Protein AF-A0A849EFK4-F1 (afdb_monomer_lite)

pLDDT: mean 85.83, std 14.01, range [37.91, 98.62]

Structure (mmCIF, N/CA/C/O backbone):
data_AF-A0A849EFK4-F1
#
_entry.id   AF-A0A849EFK4-F1
#
loop_
_atom_site.group_PDB
_atom_site.id
_atom_site.type_symbol
_atom_site.label_atom_id
_atom_site.label_alt_id
_atom_site.label_comp_id
_atom_site.label_asym_id
_atom_site.label_entity_id
_atom_site.label_seq_id
_atom_site.pdbx_PDB_ins_code
_atom_site.Cartn_x
_atom_site.Cartn_y
_atom_site.Cartn_z
_atom_site.occupancy
_atom_site.B_iso_or_equiv
_atom_site.auth_seq_id
_atom_site.auth_comp_id
_atom_site.auth_asym_id
_atom_site.auth_atom_id
_atom_site.pdbx_PDB_model_num
ATOM 1 N N . LEU A 1 1 ? 10.965 -15.660 -25.553 1.00 63.59 1 LEU A N 1
ATOM 2 C CA . LEU A 1 1 ? 9.640 -15.690 -24.890 1.00 63.59 1 LEU A CA 1
ATOM 3 C C . LEU A 1 1 ? 8.495 -15.630 -25.898 1.00 63.59 1 LEU A C 1
ATOM 5 O O . LEU A 1 1 ? 7.697 -16.557 -25.946 1.00 63.59 1 LEU A O 1
ATOM 9 N N . ILE A 1 2 ? 8.440 -14.617 -26.770 1.00 68.69 2 ILE A N 1
ATOM 10 C CA . ILE A 1 2 ? 7.407 -14.551 -27.826 1.00 68.69 2 ILE A CA 1
ATOM 11 C C . ILE A 1 2 ? 7.534 -15.732 -28.802 1.00 68.69 2 ILE A C 1
ATOM 13 O O . ILE A 1 2 ? 6.576 -16.467 -29.015 1.00 68.69 2 ILE A O 1
ATOM 17 N N . GLN A 1 3 ? 8.748 -16.013 -29.287 1.00 73.06 3 GLN A N 1
ATOM 18 C CA . GLN A 1 3 ? 9.020 -17.179 -30.143 1.00 73.06 3 GLN A CA 1
ATOM 19 C C . GLN A 1 3 ? 8.849 -18.537 -29.434 1.00 73.06 3 GLN A C 1
ATOM 21 O O . GLN A 1 3 ? 8.818 -19.568 -30.093 1.00 73.06 3 GLN A O 1
ATOM 26 N N . THR A 1 4 ? 8.720 -18.551 -28.103 1.00 79.75 4 THR A N 1
ATOM 27 C CA . THR A 1 4 ? 8.494 -19.768 -27.303 1.00 79.75 4 THR A CA 1
ATOM 28 C C . THR A 1 4 ? 7.031 -19.907 -26.860 1.00 79.75 4 THR A C 1
ATOM 30 O O . THR A 1 4 ? 6.745 -20.678 -25.951 1.00 79.75 4 THR A O 1
ATOM 33 N N . GLY A 1 5 ? 6.106 -19.148 -27.468 1.00 82.44 5 GLY A N 1
ATOM 34 C CA . GLY A 1 5 ? 4.660 -19.254 -27.230 1.00 82.44 5 GLY A CA 1
ATOM 35 C C . GLY A 1 5 ? 4.130 -18.488 -26.014 1.00 82.44 5 GLY A C 1
ATOM 36 O O . GLY A 1 5 ? 2.949 -18.588 -25.703 1.00 82.44 5 GLY A O 1
ATOM 37 N N . MET A 1 6 ? 4.964 -17.696 -25.333 1.00 81.94 6 MET A N 1
ATOM 38 C CA . MET A 1 6 ? 4.570 -16.954 -24.123 1.00 81.94 6 MET A CA 1
ATOM 39 C C . MET A 1 6 ? 4.039 -15.539 -24.410 1.00 81.94 6 MET A C 1
ATOM 41 O O . MET A 1 6 ? 3.807 -14.783 -23.472 1.00 81.94 6 MET A O 1
ATOM 45 N N . GLY A 1 7 ? 3.836 -15.172 -25.682 1.00 84.31 7 GLY A N 1
ATOM 46 C CA . GLY A 1 7 ? 3.383 -13.830 -26.081 1.00 84.31 7 GLY A CA 1
ATOM 47 C C . GLY A 1 7 ? 2.084 -13.401 -25.393 1.00 84.31 7 GLY A C 1
ATOM 48 O O . GLY A 1 7 ? 2.067 -12.385 -24.714 1.00 84.31 7 GLY A O 1
ATOM 49 N N . ALA A 1 8 ? 1.047 -14.242 -25.438 1.00 86.50 8 ALA A N 1
ATOM 50 C CA . ALA A 1 8 ? -0.249 -13.929 -24.826 1.00 86.50 8 ALA A CA 1
ATOM 51 C C . ALA A 1 8 ? -0.183 -13.724 -23.298 1.00 86.50 8 ALA A C 1
ATOM 53 O O . ALA A 1 8 ? -0.957 -12.952 -22.739 1.00 86.50 8 ALA A O 1
ATOM 54 N N . VAL A 1 9 ? 0.740 -14.407 -22.611 1.00 86.94 9 VAL A N 1
ATOM 55 C CA . VAL A 1 9 ? 0.940 -14.240 -21.161 1.00 86.94 9 VAL A CA 1
ATOM 56 C C . VAL A 1 9 ? 1.633 -12.913 -20.863 1.00 86.94 9 VAL A C 1
ATOM 58 O O . VAL A 1 9 ? 1.270 -12.245 -19.899 1.00 86.94 9 VAL A O 1
ATOM 61 N N . LEU A 1 10 ? 2.605 -12.520 -21.690 1.00 83.56 10 LEU A N 1
ATOM 62 C CA . LEU A 1 10 ? 3.274 -11.225 -21.566 1.00 83.56 10 LEU A CA 1
ATOM 63 C C . LEU A 1 10 ? 2.295 -10.072 -21.817 1.00 83.56 10 LEU A C 1
ATOM 65 O O . LEU A 1 10 ? 2.277 -9.130 -21.034 1.00 83.56 10 LEU A O 1
ATOM 69 N N . ASP A 1 11 ? 1.429 -10.190 -22.824 1.00 86.19 11 ASP A N 1
ATOM 70 C CA . ASP A 1 11 ? 0.402 -9.181 -23.119 1.00 86.19 11 ASP A CA 1
ATOM 71 C C . ASP A 1 11 ? -0.609 -9.042 -21.967 1.00 86.19 11 ASP A C 1
ATOM 73 O O . ASP A 1 11 ? -1.002 -7.935 -21.586 1.00 86.19 11 ASP A O 1
ATOM 77 N N . ALA A 1 12 ? -1.012 -10.167 -21.367 1.00 86.31 12 ALA A N 1
ATOM 78 C CA . ALA A 1 12 ? -1.885 -10.168 -20.197 1.00 86.31 12 ALA A CA 1
ATOM 79 C C . ALA A 1 12 ? -1.204 -9.529 -18.974 1.00 86.31 12 ALA A C 1
ATOM 81 O O . ALA A 1 12 ? -1.830 -8.747 -18.258 1.00 86.31 12 ALA A O 1
ATOM 82 N N . LEU A 1 13 ? 0.079 -9.830 -18.750 1.00 83.38 13 LEU A N 1
ATOM 83 C CA . LEU A 1 13 ? 0.858 -9.250 -17.658 1.00 83.38 13 LEU A CA 1
ATOM 84 C C . LEU A 1 13 ? 1.031 -7.735 -17.828 1.00 83.38 13 LEU A C 1
ATOM 86 O O . LEU A 1 13 ? 0.831 -7.002 -16.866 1.00 83.38 13 LEU A O 1
ATOM 90 N N . ASP A 1 14 ? 1.341 -7.269 -19.037 1.00 84.19 14 ASP A N 1
ATOM 91 C CA . ASP A 1 14 ? 1.473 -5.845 -19.369 1.00 84.19 14 ASP A CA 1
ATOM 92 C C . ASP A 1 14 ? 0.140 -5.099 -19.186 1.00 84.19 14 ASP A C 1
ATOM 94 O O . ASP A 1 14 ? 0.088 -4.025 -18.584 1.00 84.19 14 ASP A O 1
ATOM 98 N N . THR A 1 15 ? -0.971 -5.715 -19.603 1.00 86.75 15 THR A N 1
ATOM 99 C CA . THR A 1 15 ? -2.321 -5.174 -19.373 1.00 86.75 15 THR A CA 1
ATOM 100 C C . THR A 1 15 ? -2.608 -5.008 -17.880 1.00 86.75 15 THR A C 1
ATOM 102 O O . THR A 1 15 ? -3.061 -3.947 -17.444 1.00 86.75 15 THR A O 1
ATOM 105 N N . GLN A 1 16 ? -2.306 -6.031 -17.079 1.00 85.31 16 GLN A N 1
ATOM 106 C CA . GLN A 1 16 ? -2.530 -6.000 -15.637 1.00 85.31 16 GLN A CA 1
ATOM 107 C C . GLN A 1 16 ? -1.603 -5.001 -14.936 1.00 85.31 16 GLN A C 1
ATOM 109 O O . GLN A 1 16 ? -2.035 -4.284 -14.034 1.00 85.31 16 GLN A O 1
ATOM 114 N N . ALA A 1 17 ? -0.342 -4.925 -15.365 1.00 84.88 17 ALA A N 1
ATOM 115 C CA . ALA A 1 17 ? 0.632 -3.989 -14.829 1.00 84.88 17 ALA A CA 1
ATOM 116 C C . ALA A 1 17 ? 0.169 -2.542 -15.024 1.00 84.88 17 ALA A C 1
ATOM 118 O O . ALA A 1 17 ? 0.185 -1.770 -14.070 1.00 84.88 17 ALA A O 1
ATOM 119 N N . ARG A 1 18 ? -0.340 -2.194 -16.213 1.00 82.12 18 ARG A N 1
ATOM 120 C CA . ARG A 1 18 ? -0.925 -0.868 -16.475 1.00 82.12 18 ARG A CA 1
ATOM 121 C C . ARG A 1 18 ? -2.172 -0.595 -15.639 1.00 82.12 18 ARG A C 1
ATOM 123 O O . ARG A 1 18 ? -2.328 0.510 -15.136 1.00 82.12 18 ARG A O 1
ATOM 130 N N . HIS A 1 19 ? -3.046 -1.589 -15.472 1.00 84.31 19 HIS A N 1
ATOM 131 C CA . HIS A 1 19 ? -4.266 -1.444 -14.672 1.00 84.31 19 HIS A CA 1
ATOM 132 C C . HIS A 1 19 ? -3.980 -1.147 -13.189 1.00 84.31 19 HIS A C 1
ATOM 134 O O . HIS A 1 19 ? -4.759 -0.455 -12.539 1.00 84.31 19 HIS A O 1
ATOM 140 N N . HIS A 1 20 ? -2.860 -1.646 -12.661 1.00 81.69 20 HIS A N 1
ATOM 141 C CA . HIS A 1 20 ? -2.443 -1.454 -11.268 1.00 81.69 20 HIS A CA 1
ATOM 142 C C . HIS A 1 20 ? -1.300 -0.442 -11.092 1.00 81.69 20 HIS A C 1
ATOM 144 O O . HIS A 1 20 ? -0.639 -0.470 -10.058 1.00 81.69 20 HIS A O 1
ATOM 150 N N . ASP A 1 21 ? -1.027 0.390 -12.103 1.00 81.94 21 ASP A N 1
ATOM 151 C CA . ASP A 1 21 ? 0.098 1.345 -12.146 1.00 81.94 21 ASP A CA 1
ATOM 152 C C . ASP A 1 21 ? 1.469 0.734 -11.764 1.00 81.94 21 ASP A C 1
ATOM 154 O O . ASP A 1 21 ? 2.399 1.392 -11.299 1.00 81.94 21 ASP A O 1
ATOM 158 N N . CYS A 1 22 ? 1.632 -0.570 -11.998 1.00 88.31 22 CYS A N 1
ATOM 159 C CA . CYS A 1 22 ? 2.865 -1.319 -11.776 1.00 88.31 22 CYS A CA 1
ATOM 160 C C . CYS A 1 22 ? 3.827 -1.117 -12.955 1.00 88.31 22 CYS A C 1
ATOM 162 O O . CYS A 1 22 ? 4.278 -2.076 -13.581 1.00 88.31 22 CYS A O 1
ATOM 164 N N . TRP A 1 23 ? 4.136 0.140 -13.278 1.00 89.06 23 TRP A N 1
ATOM 165 C CA . TRP A 1 23 ? 4.961 0.526 -14.429 1.00 89.06 23 TRP A CA 1
ATOM 166 C C . TRP A 1 23 ? 6.332 -0.167 -14.456 1.00 89.06 23 TRP A C 1
ATOM 168 O O . TRP A 1 23 ? 6.873 -0.421 -15.529 1.00 89.06 23 TRP A O 1
ATOM 178 N N . PHE A 1 24 ? 6.869 -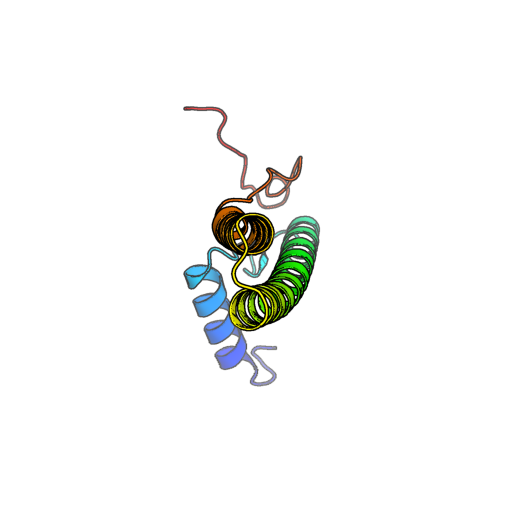0.527 -13.288 1.00 89.81 24 PHE A N 1
ATOM 179 C CA . PHE A 1 24 ? 8.149 -1.220 -13.125 1.00 89.81 24 PHE A CA 1
ATOM 180 C C . PHE A 1 24 ? 8.165 -2.640 -13.720 1.00 89.81 24 PHE A C 1
ATOM 182 O O . PHE A 1 24 ? 9.230 -3.233 -13.854 1.00 89.81 24 PHE A O 1
ATOM 189 N N . ALA A 1 25 ? 6.999 -3.205 -14.053 1.00 89.00 25 ALA A N 1
ATOM 190 C CA . ALA A 1 25 ? 6.873 -4.492 -14.737 1.00 89.00 25 ALA A CA 1
ATOM 191 C C . ALA A 1 25 ? 6.853 -4.365 -16.274 1.00 89.00 25 ALA A C 1
ATOM 193 O O . ALA A 1 25 ? 6.835 -5.382 -16.969 1.00 89.00 25 ALA A O 1
ATOM 194 N N . GLY A 1 26 ? 6.827 -3.136 -16.803 1.00 86.06 26 GLY A N 1
ATOM 195 C CA . GLY A 1 26 ? 6.857 -2.865 -18.238 1.00 86.06 26 GLY A CA 1
ATOM 196 C C . GLY A 1 26 ? 8.235 -3.112 -18.856 1.00 86.06 26 GLY A C 1
ATOM 197 O O . GLY A 1 26 ? 9.258 -3.033 -18.181 1.00 86.06 26 GLY A O 1
ATOM 198 N N . ALA A 1 27 ? 8.265 -3.373 -20.166 1.00 84.50 27 ALA A N 1
ATOM 199 C CA . ALA A 1 27 ? 9.505 -3.649 -20.901 1.00 84.50 27 ALA A CA 1
ATOM 200 C C . ALA A 1 27 ? 10.495 -2.466 -20.932 1.00 84.50 27 ALA A C 1
ATOM 202 O O . ALA A 1 27 ? 11.686 -2.682 -21.137 1.00 84.50 27 ALA A O 1
ATOM 203 N N . ASP A 1 28 ? 10.004 -1.244 -20.717 1.00 86.50 28 ASP A N 1
ATOM 204 C CA . ASP A 1 28 ? 10.803 -0.013 -20.724 1.00 86.50 28 ASP A CA 1
ATOM 205 C C . ASP A 1 28 ? 11.385 0.341 -19.341 1.00 86.50 28 ASP A C 1
ATOM 207 O O . ASP A 1 28 ? 12.116 1.322 -19.210 1.00 86.50 28 ASP A O 1
ATOM 211 N N . ALA A 1 29 ? 11.059 -0.426 -18.294 1.00 90.38 29 ALA A N 1
ATOM 212 C CA . ALA A 1 29 ? 11.595 -0.196 -16.958 1.00 90.38 29 ALA A CA 1
ATOM 213 C C . ALA A 1 29 ? 13.065 -0.631 -16.875 1.00 90.38 29 ALA A C 1
ATOM 215 O O . ALA A 1 29 ? 13.436 -1.722 -17.308 1.00 90.38 29 ALA A O 1
ATOM 216 N N . ALA A 1 30 ? 13.907 0.199 -16.262 1.00 93.94 30 ALA A N 1
ATOM 217 C CA . ALA A 1 30 ? 15.282 -0.171 -15.961 1.00 93.94 30 ALA A CA 1
ATOM 218 C C . ALA A 1 30 ? 15.324 -1.304 -14.923 1.00 93.94 30 ALA A C 1
ATOM 220 O O . ALA A 1 30 ? 14.560 -1.297 -13.957 1.00 93.94 30 ALA A O 1
ATOM 221 N N . ASP A 1 31 ? 16.276 -2.234 -15.051 1.00 93.25 31 ASP A N 1
ATOM 222 C CA . ASP A 1 31 ? 16.414 -3.394 -14.150 1.00 93.25 31 ASP A CA 1
ATOM 223 C C . ASP A 1 31 ? 16.458 -3.013 -12.658 1.00 93.25 31 ASP A C 1
ATOM 225 O O . ASP A 1 31 ? 15.929 -3.730 -11.802 1.00 93.25 31 ASP A O 1
ATOM 229 N N . ALA A 1 32 ? 17.093 -1.881 -12.331 1.00 91.31 32 ALA A N 1
ATOM 230 C CA . ALA A 1 32 ? 17.186 -1.372 -10.964 1.00 91.31 32 ALA A CA 1
ATOM 231 C C . ALA A 1 32 ? 15.813 -0.969 -10.401 1.00 91.31 32 ALA A C 1
ATOM 233 O O . ALA A 1 32 ? 15.480 -1.316 -9.265 1.00 91.31 32 ALA A O 1
ATOM 234 N N . ASP A 1 33 ? 14.997 -0.298 -11.211 1.00 91.56 33 ASP A N 1
ATOM 235 C CA . ASP A 1 33 ? 13.643 0.103 -10.844 1.00 91.56 33 ASP A CA 1
ATOM 236 C C . ASP A 1 33 ? 12.700 -1.101 -10.823 1.00 91.56 33 ASP A C 1
ATOM 238 O O . ASP A 1 33 ? 11.973 -1.293 -9.851 1.00 91.56 33 ASP A O 1
ATOM 242 N N . ALA A 1 34 ? 12.780 -1.991 -11.815 1.00 92.19 34 ALA A N 1
ATOM 243 C CA . ALA A 1 34 ? 12.019 -3.240 -11.841 1.00 92.19 34 ALA A CA 1
ATOM 244 C C . ALA A 1 34 ? 12.233 -4.064 -10.560 1.00 92.19 34 ALA A C 1
ATOM 246 O O . ALA A 1 34 ? 11.281 -4.535 -9.930 1.00 92.19 34 ALA A O 1
ATOM 247 N N . ARG A 1 35 ? 13.493 -4.188 -10.119 1.00 92.44 35 ARG A N 1
ATOM 248 C CA . ARG A 1 35 ? 13.846 -4.855 -8.860 1.00 92.44 35 ARG A CA 1
ATOM 249 C C . ARG A 1 35 ? 13.259 -4.132 -7.647 1.00 92.44 35 ARG A C 1
ATOM 251 O O . ARG A 1 35 ? 12.705 -4.797 -6.771 1.00 92.44 35 ARG A O 1
ATOM 258 N N . THR A 1 36 ? 13.400 -2.812 -7.577 1.00 91.50 36 THR A N 1
ATOM 259 C CA . THR A 1 36 ? 12.901 -1.998 -6.458 1.00 91.50 36 THR A CA 1
ATOM 260 C C . THR A 1 36 ? 11.382 -2.096 -6.332 1.00 91.50 36 THR A C 1
ATOM 262 O O . THR A 1 36 ? 10.882 -2.448 -5.261 1.00 91.50 36 THR A O 1
ATOM 265 N N . GLY A 1 37 ? 10.653 -1.902 -7.433 1.00 89.25 37 GLY A N 1
ATOM 266 C CA . GLY A 1 37 ? 9.196 -2.007 -7.477 1.00 89.25 37 GLY A CA 1
ATOM 267 C C . GLY A 1 37 ? 8.690 -3.399 -7.099 1.00 89.25 37 GLY A C 1
ATOM 268 O O . GLY A 1 37 ? 7.790 -3.528 -6.269 1.00 89.25 37 GLY A O 1
ATOM 269 N N . LEU A 1 38 ? 9.331 -4.461 -7.603 1.00 90.81 38 LEU A N 1
ATOM 270 C CA . LEU A 1 38 ? 8.975 -5.833 -7.234 1.00 90.81 38 LEU A CA 1
ATOM 271 C C . LEU A 1 38 ? 9.203 -6.113 -5.741 1.00 90.81 38 LEU A C 1
ATOM 273 O O . LEU A 1 38 ? 8.366 -6.751 -5.099 1.00 90.81 38 LEU A O 1
ATOM 277 N N . MET A 1 39 ? 10.318 -5.648 -5.168 1.00 91.50 39 MET A N 1
ATOM 278 C CA . MET A 1 39 ? 10.576 -5.808 -3.733 1.00 91.50 39 MET A CA 1
ATOM 279 C C . MET A 1 39 ? 9.527 -5.076 -2.895 1.00 91.50 39 MET A C 1
ATOM 281 O O . MET A 1 39 ? 8.995 -5.667 -1.952 1.00 91.50 39 MET A O 1
ATOM 285 N N . GLN A 1 40 ? 9.183 -3.842 -3.267 1.00 88.00 40 GLN A N 1
ATOM 286 C CA . GLN A 1 40 ? 8.149 -3.068 -2.586 1.00 88.00 40 GLN A CA 1
ATOM 287 C C . GLN A 1 40 ? 6.785 -3.765 -2.660 1.00 88.00 40 GLN A C 1
ATOM 289 O O . GLN A 1 40 ? 6.131 -3.935 -1.630 1.00 88.00 40 GLN A O 1
ATOM 294 N N . LEU A 1 41 ? 6.395 -4.273 -3.833 1.00 88.06 41 LEU A N 1
ATOM 295 C CA . LEU A 1 41 ? 5.153 -5.028 -4.006 1.00 88.06 41 LEU A CA 1
ATOM 296 C C . LEU A 1 41 ? 5.103 -6.266 -3.095 1.00 88.06 41 LEU A C 1
ATOM 298 O O . LEU A 1 41 ? 4.087 -6.529 -2.451 1.00 88.06 41 LEU A O 1
ATOM 302 N N . VAL A 1 42 ? 6.204 -7.018 -2.988 1.00 90.94 42 VAL A N 1
ATOM 303 C CA . VAL A 1 42 ? 6.284 -8.189 -2.098 1.00 90.94 42 VAL A CA 1
ATOM 304 C C . VAL A 1 42 ? 6.164 -7.785 -0.627 1.00 90.94 42 VAL A C 1
ATOM 306 O O . VAL A 1 42 ? 5.482 -8.471 0.140 1.00 90.94 42 VAL A O 1
ATOM 309 N N . VAL A 1 43 ? 6.806 -6.687 -0.216 1.00 89.19 43 VAL A N 1
ATOM 310 C CA . VAL A 1 43 ? 6.701 -6.151 1.151 1.00 89.19 43 VAL A CA 1
ATOM 311 C C . VAL A 1 43 ? 5.259 -5.752 1.459 1.00 89.19 43 VAL A C 1
ATOM 313 O O . VAL A 1 43 ? 4.715 -6.185 2.478 1.00 89.19 43 VAL A O 1
ATOM 316 N N . MET A 1 44 ? 4.613 -5.005 0.562 1.00 87.94 44 MET A N 1
ATOM 317 C CA . MET A 1 44 ? 3.213 -4.603 0.704 1.00 87.94 44 MET A CA 1
ATOM 318 C C . MET A 1 44 ? 2.290 -5.820 0.779 1.00 87.94 44 MET A C 1
ATOM 320 O O . MET A 1 44 ? 1.485 -5.912 1.700 1.00 87.94 44 MET A O 1
ATOM 324 N N . ASN A 1 45 ? 2.459 -6.811 -0.098 1.00 90.31 45 ASN A N 1
ATOM 325 C CA . ASN A 1 45 ? 1.647 -8.027 -0.074 1.00 90.31 45 ASN A CA 1
ATOM 326 C C . ASN A 1 45 ? 1.790 -8.802 1.251 1.00 90.31 45 ASN A C 1
ATOM 328 O O . ASN A 1 45 ? 0.804 -9.250 1.834 1.00 90.31 45 ASN A O 1
ATOM 332 N N . ARG A 1 46 ? 3.013 -8.925 1.786 1.00 92.06 46 ARG A N 1
ATOM 333 C CA . ARG A 1 46 ? 3.240 -9.557 3.099 1.00 92.06 46 ARG A CA 1
ATOM 334 C C . ARG A 1 46 ? 2.572 -8.783 4.231 1.00 92.06 46 ARG A C 1
ATOM 336 O O . ARG A 1 46 ? 1.993 -9.402 5.128 1.00 92.06 46 ARG A O 1
ATOM 343 N N . LYS A 1 47 ? 2.651 -7.450 4.198 1.00 91.00 47 LYS A N 1
ATOM 344 C CA . LYS A 1 47 ? 2.000 -6.583 5.185 1.00 91.00 47 LYS A CA 1
ATOM 345 C C . LYS A 1 47 ? 0.476 -6.727 5.119 1.00 91.00 47 LYS A C 1
ATOM 347 O O . LYS A 1 47 ? -0.136 -6.915 6.165 1.00 91.00 47 LYS A O 1
ATOM 352 N N . LEU A 1 48 ? -0.105 -6.761 3.917 1.00 91.81 48 LEU A N 1
ATOM 353 C CA . LEU A 1 48 ? -1.543 -6.944 3.698 1.00 91.81 48 LEU A CA 1
ATOM 354 C C . LEU A 1 48 ? -2.026 -8.259 4.315 1.00 91.81 48 LEU A C 1
ATOM 356 O O . LEU A 1 48 ? -2.881 -8.249 5.193 1.00 91.81 48 LEU A O 1
ATOM 360 N N . VAL A 1 49 ? -1.401 -9.382 3.948 1.00 94.75 49 VAL A N 1
ATOM 361 C CA . VAL A 1 49 ? -1.749 -10.714 4.481 1.00 94.75 49 VAL A CA 1
ATOM 362 C C . VAL A 1 49 ? -1.619 -10.773 6.008 1.00 94.75 49 VAL A C 1
ATOM 364 O O . VAL A 1 49 ? -2.366 -11.489 6.679 1.00 94.75 49 VAL A O 1
ATOM 367 N N . THR A 1 50 ? -0.653 -10.050 6.576 1.00 95.44 50 THR A N 1
ATOM 368 C CA . THR A 1 50 ? -0.458 -9.982 8.029 1.00 95.44 50 THR A CA 1
ATOM 369 C C . THR A 1 50 ? -1.589 -9.203 8.697 1.00 95.44 50 THR A C 1
ATOM 371 O O . THR A 1 50 ? -2.177 -9.699 9.658 1.00 95.44 50 THR A O 1
ATOM 374 N N . LEU A 1 51 ? -1.936 -8.031 8.164 1.00 95.44 51 LEU A N 1
ATOM 375 C CA . LEU A 1 51 ? -3.006 -7.191 8.693 1.00 95.44 51 LEU A CA 1
ATOM 376 C C . LEU A 1 51 ? -4.392 -7.810 8.508 1.00 95.44 51 LEU A C 1
ATOM 378 O O . LEU A 1 51 ? -5.205 -7.714 9.414 1.00 95.44 51 LEU A O 1
ATOM 382 N N . GLU A 1 52 ? -4.663 -8.522 7.414 1.00 95.81 52 GLU A N 1
ATOM 383 C CA . GLU A 1 52 ? -5.928 -9.252 7.238 1.00 95.81 52 GLU A CA 1
ATOM 384 C C . GLU A 1 52 ? -6.126 -10.342 8.300 1.00 95.81 52 GLU A C 1
ATOM 386 O O . GLU A 1 52 ? -7.237 -10.574 8.780 1.00 95.81 52 GLU A O 1
ATOM 391 N N . LYS A 1 53 ? -5.047 -11.036 8.682 1.00 98.06 53 LYS A N 1
ATOM 392 C CA . LYS A 1 53 ? -5.096 -12.008 9.784 1.00 98.06 53 LYS A CA 1
ATOM 393 C C . LYS A 1 53 ? -5.325 -11.310 11.116 1.00 98.06 53 LYS A C 1
ATOM 395 O O . LYS A 1 53 ? -6.080 -11.822 11.938 1.00 98.06 53 LYS A O 1
ATOM 400 N N . GLU A 1 54 ? -4.674 -10.173 11.330 1.00 98.00 54 GLU A N 1
ATOM 401 C CA . GLU A 1 54 ? -4.833 -9.401 12.557 1.00 98.00 54 GLU A CA 1
ATOM 402 C C . GLU A 1 54 ? -6.234 -8.797 12.678 1.00 98.00 54 GLU A C 1
ATOM 404 O O . GLU A 1 54 ? -6.814 -8.855 13.757 1.00 98.00 54 GLU A O 1
ATOM 409 N N . LEU A 1 55 ? -6.826 -8.350 11.568 1.00 98.19 55 LEU A N 1
ATOM 410 C CA . LEU A 1 55 ? -8.200 -7.862 11.499 1.00 98.19 55 LEU A CA 1
ATOM 411 C C . LEU A 1 55 ? -9.174 -8.934 11.992 1.00 98.19 55 LEU A C 1
ATOM 413 O O . LEU A 1 55 ? -9.928 -8.691 12.927 1.00 98.19 55 LEU A O 1
ATOM 417 N N . LYS A 1 56 ? -9.076 -10.157 11.452 1.00 98.50 56 LYS A N 1
ATOM 418 C CA . LYS A 1 56 ? -9.912 -11.291 11.886 1.00 98.50 56 LYS A CA 1
ATOM 419 C C . LYS A 1 56 ? -9.749 -11.594 13.377 1.00 98.50 56 LYS A C 1
ATOM 421 O O . LYS A 1 56 ? -10.720 -11.907 14.060 1.00 98.50 56 LYS A O 1
ATOM 426 N N . ARG A 1 57 ? -8.522 -11.505 13.904 1.00 98.56 57 ARG A N 1
ATOM 427 C CA . ARG A 1 57 ? -8.259 -11.702 15.341 1.00 98.56 57 ARG A CA 1
ATOM 428 C C . ARG A 1 57 ? -8.807 -10.566 16.200 1.00 98.56 57 ARG A C 1
ATOM 430 O O . ARG A 1 57 ? -9.189 -10.821 17.336 1.00 98.56 57 ARG A O 1
ATOM 437 N N . ALA A 1 58 ? -8.773 -9.327 15.720 1.00 98.50 58 ALA A N 1
ATOM 438 C CA . ALA A 1 58 ? -9.329 -8.172 16.420 1.00 98.50 58 ALA A CA 1
ATOM 439 C C . ALA A 1 58 ? -10.863 -8.244 16.459 1.00 98.50 58 ALA A C 1
ATOM 441 O O . ALA A 1 58 ? -11.455 -8.051 17.515 1.00 98.50 58 ALA A O 1
ATOM 442 N N . GLU A 1 59 ? -11.497 -8.628 15.348 1.00 98.56 59 GLU A N 1
ATOM 443 C CA . GLU A 1 59 ? -12.943 -8.873 15.275 1.00 98.56 59 GLU A CA 1
ATOM 444 C C . GLU A 1 59 ? -13.384 -9.980 16.239 1.00 98.56 59 GLU A C 1
ATOM 446 O O . GLU A 1 59 ? -14.359 -9.807 16.967 1.00 98.56 59 GLU A O 1
ATOM 451 N N . MET A 1 60 ? -12.639 -11.090 16.296 1.00 98.62 60 MET A N 1
ATOM 452 C CA . MET A 1 60 ? -12.918 -12.184 17.231 1.00 98.62 60 MET A CA 1
ATOM 453 C C . MET A 1 60 ? -12.776 -11.742 18.692 1.00 98.62 60 MET A C 1
ATOM 455 O O . MET A 1 60 ? -13.670 -12.006 19.488 1.00 98.62 60 MET A O 1
ATOM 459 N N . ARG A 1 61 ? -11.708 -11.006 19.032 1.00 98.38 61 ARG A N 1
ATOM 460 C CA . ARG A 1 61 ? -11.505 -10.459 20.385 1.00 98.38 61 ARG A CA 1
ATOM 461 C C . ARG A 1 61 ? -12.632 -9.524 20.812 1.00 98.38 61 ARG A C 1
ATOM 463 O O . ARG A 1 61 ? -13.120 -9.653 21.925 1.00 98.38 61 ARG A O 1
ATOM 470 N N . LEU A 1 62 ? -13.077 -8.629 19.930 1.00 98.56 62 LEU A N 1
ATOM 471 C CA . LEU A 1 62 ? -14.193 -7.730 20.224 1.00 98.56 62 LEU A CA 1
ATOM 472 C C . LEU A 1 62 ? -15.520 -8.486 20.403 1.00 98.56 62 LEU A C 1
ATOM 474 O O . LEU A 1 62 ? -16.347 -8.088 21.219 1.00 98.56 62 LEU A O 1
ATOM 478 N N . ALA A 1 63 ? -15.734 -9.565 19.645 1.00 98.25 63 ALA A N 1
ATOM 479 C CA . ALA A 1 63 ? -16.921 -10.405 19.783 1.00 98.25 63 ALA A CA 1
ATOM 480 C C . ALA A 1 63 ? -16.925 -11.212 21.095 1.00 98.25 63 ALA A C 1
ATOM 482 O O . ALA A 1 63 ? -17.990 -11.424 21.672 1.00 98.25 63 ALA A O 1
ATOM 483 N N . GLU A 1 64 ? -15.753 -11.663 21.551 1.00 98.50 64 GLU A N 1
ATOM 484 C CA . GLU A 1 64 ? -15.576 -12.381 22.819 1.00 98.50 64 GLU A CA 1
ATOM 485 C C . GLU A 1 64 ? -15.649 -11.444 24.037 1.00 98.50 64 GLU A C 1
ATOM 487 O O . GLU A 1 64 ? -16.256 -11.806 25.044 1.00 98.50 64 GLU A O 1
ATOM 492 N N . ASP A 1 65 ? -15.063 -10.247 23.939 1.00 98.44 65 ASP A N 1
ATOM 493 C CA . ASP A 1 65 ? -14.986 -9.257 25.015 1.00 98.44 65 ASP A CA 1
ATOM 494 C C . ASP A 1 65 ? -15.195 -7.819 24.479 1.00 98.44 65 ASP A C 1
ATOM 496 O O . ASP A 1 65 ? -14.258 -7.194 23.963 1.00 98.44 65 ASP A O 1
ATOM 500 N N . PRO A 1 66 ? -16.424 -7.269 24.558 1.00 97.75 66 PRO A N 1
ATOM 501 C CA . PRO A 1 66 ? -16.795 -6.006 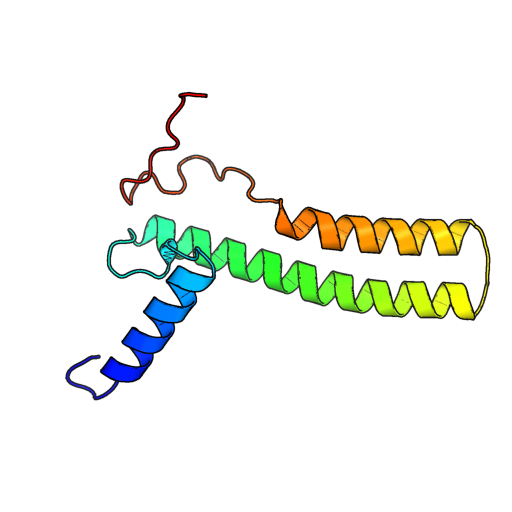23.919 1.00 97.75 66 PRO A CA 1
ATOM 502 C C . PRO A 1 66 ? -16.355 -4.776 24.733 1.00 97.75 66 PRO A C 1
ATOM 504 O O . PRO A 1 66 ? -17.178 -4.013 25.244 1.00 97.75 66 PRO A O 1
ATOM 507 N N . THR A 1 67 ? -15.044 -4.573 24.847 1.00 98.56 67 THR A N 1
ATOM 508 C CA . THR A 1 67 ? -14.429 -3.426 25.530 1.00 98.56 67 THR A CA 1
ATOM 509 C C . THR A 1 67 ? -14.047 -2.307 24.560 1.00 98.56 67 THR A C 1
ATOM 511 O O . THR A 1 67 ? -13.859 -2.521 23.360 1.00 98.56 67 THR A O 1
ATOM 514 N N . GLU A 1 68 ? -13.892 -1.090 25.090 1.00 98.44 68 GLU A N 1
ATOM 515 C CA . GLU A 1 68 ? -13.393 0.061 24.324 1.00 98.44 68 GLU A CA 1
ATOM 516 C C . GLU A 1 68 ? -11.961 -0.172 23.814 1.00 98.44 68 GLU A C 1
ATOM 518 O O . GLU A 1 68 ? -11.638 0.193 22.688 1.00 98.44 68 GLU A O 1
ATOM 523 N N . GLU A 1 69 ? -11.125 -0.860 24.597 1.00 98.31 69 GLU A N 1
ATOM 524 C CA . GLU A 1 69 ? -9.768 -1.249 24.198 1.00 98.31 69 GLU A CA 1
ATOM 525 C C . GLU A 1 69 ? -9.778 -2.148 22.950 1.00 98.31 69 GLU A C 1
ATOM 527 O O . GLU A 1 69 ? -9.088 -1.858 21.971 1.00 98.31 69 GLU A O 1
ATOM 532 N N . ASN A 1 70 ? -10.617 -3.190 22.934 1.00 98.44 70 ASN A N 1
ATOM 533 C CA . ASN A 1 70 ? -10.732 -4.087 21.782 1.00 98.44 70 ASN A CA 1
ATOM 534 C C . ASN A 1 70 ? -11.323 -3.384 20.550 1.00 98.44 70 ASN A C 1
ATOM 536 O O . ASN A 1 70 ? -10.940 -3.691 19.418 1.00 98.44 70 ASN A O 1
ATOM 540 N N . LEU A 1 71 ? -12.227 -2.420 20.753 1.00 98.56 71 LEU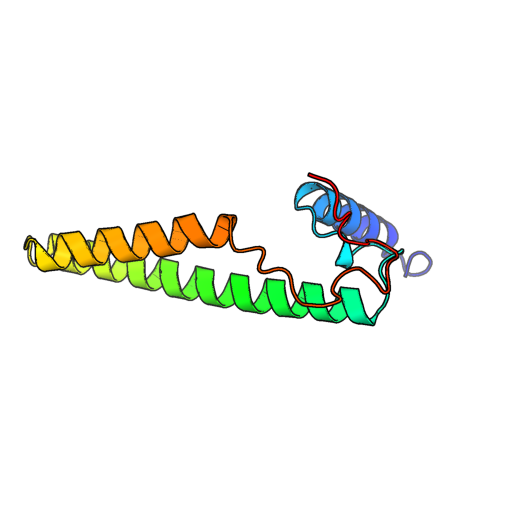 A N 1
ATOM 541 C CA . LEU A 1 71 ? -12.769 -1.603 19.668 1.00 98.56 71 LEU A CA 1
ATOM 542 C C . LEU A 1 71 ? -11.698 -0.680 19.071 1.00 98.56 71 LEU A C 1
ATOM 544 O O . LEU A 1 71 ? -11.598 -0.575 17.847 1.00 98.56 71 LEU A O 1
ATOM 548 N N . ASN A 1 72 ? -10.878 -0.053 19.915 1.00 98.50 72 ASN A N 1
ATOM 549 C CA . ASN A 1 72 ? -9.776 0.800 19.477 1.00 98.50 72 ASN A CA 1
ATOM 550 C C . ASN A 1 72 ? -8.742 -0.004 18.681 1.00 98.50 72 ASN A C 1
ATOM 552 O O . ASN A 1 72 ? -8.411 0.395 17.567 1.00 98.50 72 ASN A O 1
ATOM 556 N N . HIS A 1 73 ? -8.338 -1.186 19.162 1.00 98.19 73 HIS A N 1
ATOM 557 C CA . HIS A 1 73 ? -7.425 -2.073 18.425 1.00 98.19 73 HIS A CA 1
ATOM 558 C C . HIS A 1 73 ? -7.981 -2.476 17.050 1.00 98.19 73 HIS A C 1
ATOM 560 O O . HIS A 1 73 ? -7.269 -2.461 16.046 1.00 98.19 73 HIS A O 1
ATOM 566 N N . LEU A 1 74 ? -9.277 -2.800 16.963 1.00 98.50 74 LEU A N 1
ATOM 567 C CA . LEU A 1 74 ? -9.923 -3.105 15.683 1.00 98.50 74 LEU A CA 1
ATOM 568 C C . LEU A 1 74 ? -9.863 -1.919 14.708 1.00 98.50 74 LEU A C 1
ATOM 570 O O . LEU A 1 74 ? -9.581 -2.109 13.521 1.00 98.50 74 LEU A O 1
ATOM 574 N N . ASN A 1 75 ? -10.126 -0.706 15.193 1.00 98.19 75 ASN A N 1
ATOM 575 C CA . ASN A 1 75 ? -10.071 0.501 14.372 1.00 98.19 75 ASN A CA 1
ATOM 576 C C . ASN A 1 75 ? -8.637 0.807 13.917 1.00 98.19 75 ASN A C 1
ATOM 578 O O . ASN A 1 75 ? -8.428 1.062 12.735 1.00 98.19 75 ASN A O 1
ATOM 582 N N . GLU A 1 76 ? -7.642 0.656 14.791 1.00 97.69 76 GLU A N 1
ATOM 583 C CA . GLU A 1 76 ? -6.226 0.824 14.439 1.00 97.69 76 GLU A CA 1
ATOM 584 C C . GLU A 1 76 ? -5.790 -0.116 13.305 1.00 97.69 76 GLU A C 1
ATOM 586 O O . GLU A 1 76 ? -5.098 0.299 12.374 1.00 97.69 76 GLU A O 1
ATOM 591 N N . VAL A 1 77 ? -6.211 -1.386 13.335 1.00 97.00 77 VAL A N 1
ATOM 592 C CA . VAL A 1 77 ? -5.896 -2.347 12.264 1.00 97.00 77 VAL A CA 1
ATOM 593 C C . VAL A 1 77 ? -6.578 -1.960 10.946 1.00 97.00 77 VAL A C 1
ATOM 595 O O . VAL A 1 77 ? -5.967 -2.077 9.879 1.00 97.00 77 VAL A O 1
ATOM 598 N N . ARG A 1 78 ? -7.822 -1.465 10.996 1.00 95.62 78 ARG A N 1
ATOM 599 C CA . ARG A 1 78 ? -8.543 -0.958 9.812 1.00 95.62 78 ARG A CA 1
ATOM 600 C C . ARG A 1 78 ? -7.857 0.270 9.217 1.00 95.62 78 ARG A C 1
ATOM 602 O O . ARG A 1 78 ? -7.688 0.337 8.001 1.00 95.62 78 ARG A O 1
ATOM 609 N N . ASP A 1 79 ? -7.391 1.189 10.053 1.00 95.06 79 ASP A N 1
ATOM 610 C CA . ASP A 1 79 ? -6.661 2.378 9.612 1.00 95.06 79 ASP A CA 1
ATOM 611 C C . ASP A 1 79 ? -5.305 2.013 8.989 1.00 95.06 79 ASP A C 1
ATOM 613 O O . ASP A 1 79 ? -4.911 2.559 7.952 1.00 95.06 79 ASP A O 1
ATOM 617 N N . GLN A 1 80 ? -4.605 1.021 9.547 1.00 92.31 80 GLN A N 1
ATOM 618 C CA . GLN A 1 80 ? -3.378 0.484 8.951 1.00 92.31 80 GLN A CA 1
ATOM 619 C C . GLN A 1 80 ? -3.616 -0.165 7.579 1.00 92.31 80 GLN A C 1
ATOM 621 O O . GLN A 1 80 ? -2.781 -0.011 6.686 1.00 92.31 80 GLN A O 1
ATOM 626 N N . LEU A 1 81 ? -4.740 -0.861 7.380 1.00 90.62 81 LEU A N 1
ATOM 627 C CA . LEU A 1 81 ? -5.123 -1.407 6.072 1.00 90.62 81 LEU A CA 1
ATOM 628 C C . LEU A 1 81 ? -5.455 -0.300 5.063 1.00 90.62 81 LEU A C 1
ATOM 630 O O . LEU A 1 81 ? -4.986 -0.350 3.928 1.00 90.62 81 LEU A O 1
ATOM 634 N N . ASN A 1 82 ? -6.204 0.723 5.478 1.00 87.50 82 ASN A N 1
ATOM 635 C CA . ASN A 1 82 ? -6.586 1.837 4.607 1.00 87.50 82 ASN A CA 1
ATOM 636 C C . ASN A 1 82 ? -5.377 2.693 4.195 1.00 87.50 82 ASN A C 1
ATOM 638 O O . ASN A 1 82 ? -5.247 3.078 3.035 1.00 87.50 82 ASN A O 1
ATOM 642 N N . SER A 1 83 ? -4.452 2.951 5.123 1.00 84.44 83 SER A N 1
ATOM 643 C CA . SER A 1 83 ? -3.235 3.731 4.851 1.00 84.44 83 SER A CA 1
ATOM 644 C C . SER A 1 83 ? -2.242 3.023 3.925 1.00 84.44 83 SER A C 1
ATOM 646 O O . SER A 1 83 ? -1.460 3.692 3.251 1.00 84.44 83 SER A O 1
ATOM 648 N N . MET A 1 84 ? -2.279 1.689 3.821 1.00 74.94 84 MET A N 1
ATOM 649 C CA . MET A 1 84 ? -1.427 0.956 2.876 1.00 74.94 84 MET A CA 1
ATOM 650 C C . MET A 1 84 ? -1.709 1.299 1.413 1.00 74.94 84 MET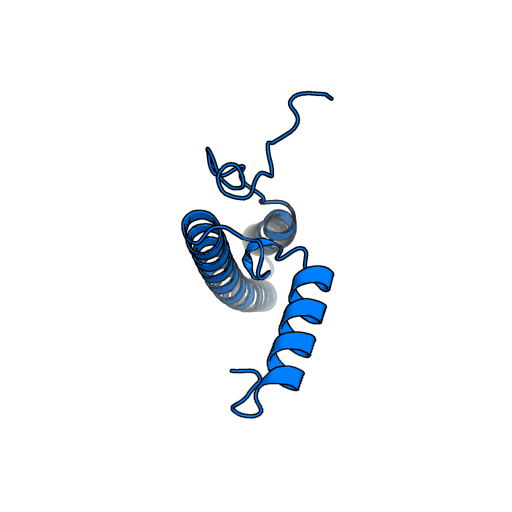 A C 1
ATOM 652 O O . MET A 1 84 ? -0.785 1.225 0.606 1.00 74.94 84 MET A O 1
ATOM 656 N N . ALA A 1 85 ? -2.939 1.693 1.077 1.00 60.03 85 ALA A N 1
ATOM 657 C CA . ALA A 1 85 ? -3.296 2.114 -0.275 1.00 60.03 85 ALA A CA 1
ATOM 658 C C . ALA A 1 85 ? -2.677 3.472 -0.668 1.00 60.03 85 ALA A C 1
ATOM 660 O O . ALA A 1 85 ? -2.613 3.779 -1.851 1.00 60.03 85 ALA A O 1
ATOM 661 N N . GLY A 1 86 ? -2.211 4.267 0.306 1.00 54.91 86 GLY A N 1
ATOM 662 C CA . GLY A 1 86 ? -1.566 5.569 0.087 1.00 54.91 86 GLY A CA 1
ATOM 663 C C . GLY A 1 86 ? -0.078 5.607 0.445 1.00 54.91 86 GLY A C 1
ATOM 664 O O . GLY A 1 86 ? 0.540 6.665 0.374 1.00 54.91 86 GLY A O 1
ATOM 665 N N . ALA A 1 87 ? 0.511 4.478 0.852 1.00 55.53 87 ALA A N 1
ATOM 666 C CA . ALA A 1 87 ? 1.912 4.388 1.259 1.00 55.53 87 ALA A CA 1
ATOM 667 C C . ALA A 1 87 ? 2.849 4.190 0.054 1.00 55.53 87 ALA A C 1
ATOM 669 O O . ALA A 1 87 ? 3.693 3.291 0.044 1.00 55.53 87 ALA A O 1
ATOM 670 N N . GLU A 1 88 ? 2.725 5.054 -0.951 1.00 53.84 88 GLU A N 1
ATOM 671 C CA . GLU A 1 88 ? 3.797 5.313 -1.911 1.00 53.84 88 GLU A CA 1
ATOM 672 C C . GLU A 1 88 ? 4.832 6.194 -1.211 1.00 53.84 88 GLU A C 1
ATOM 674 O O . GLU A 1 88 ? 4.932 7.400 -1.425 1.00 53.84 88 GLU A O 1
ATOM 679 N N . ALA A 1 89 ? 5.582 5.600 -0.282 1.00 54.91 89 ALA A N 1
ATOM 680 C CA . ALA A 1 89 ? 6.794 6.247 0.181 1.00 54.91 89 ALA A CA 1
ATOM 681 C C . ALA A 1 89 ? 7.673 6.454 -1.057 1.00 54.91 89 ALA A C 1
ATOM 683 O O . ALA A 1 89 ? 7.991 5.488 -1.751 1.00 54.91 89 ALA A O 1
ATOM 684 N N . MET A 1 90 ? 8.012 7.710 -1.344 1.00 64.75 90 MET A N 1
ATOM 685 C CA . MET A 1 90 ? 8.963 8.076 -2.384 1.00 64.75 90 MET A CA 1
ATOM 686 C C . MET A 1 90 ? 10.289 7.392 -2.035 1.00 64.75 90 MET A C 1
ATOM 688 O O . MET A 1 90 ? 11.021 7.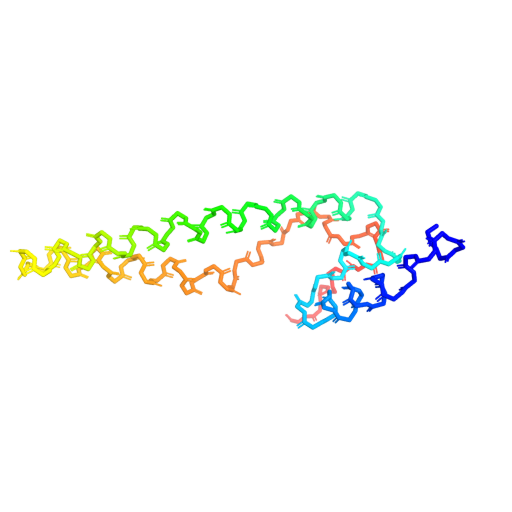839 -1.153 1.00 64.75 90 MET A O 1
ATOM 692 N N . ILE A 1 91 ? 10.535 6.226 -2.634 1.00 77.38 91 ILE A N 1
ATOM 693 C CA . ILE A 1 91 ? 11.819 5.544 -2.529 1.00 77.38 91 ILE A CA 1
ATOM 694 C C . ILE A 1 91 ? 12.803 6.454 -3.259 1.00 77.38 91 ILE A C 1
ATOM 696 O O . ILE A 1 91 ? 12.606 6.743 -4.437 1.00 77.38 91 ILE A O 1
ATOM 700 N N . ASP A 1 92 ? 13.808 6.953 -2.545 1.00 81.00 92 ASP A N 1
ATOM 701 C CA . ASP A 1 92 ? 14.780 7.895 -3.099 1.00 81.00 92 ASP A CA 1
ATOM 702 C C . ASP A 1 92 ? 15.417 7.330 -4.379 1.00 81.00 92 ASP A C 1
ATOM 704 O O . ASP A 1 92 ? 15.854 6.176 -4.410 1.00 81.00 92 ASP A O 1
ATOM 708 N N . GLY A 1 93 ? 15.391 8.121 -5.452 1.00 83.81 93 GLY A N 1
ATOM 709 C CA . GLY A 1 93 ? 15.870 7.730 -6.780 1.00 83.81 93 GLY A CA 1
ATOM 710 C C . GLY A 1 93 ? 15.031 6.686 -7.538 1.00 83.81 93 GLY A C 1
ATOM 711 O O . GLY A 1 93 ? 15.403 6.306 -8.649 1.00 83.81 93 GLY A O 1
ATOM 712 N N . TYR A 1 94 ? 13.907 6.203 -6.997 1.00 87.88 94 TYR A N 1
ATOM 713 C CA . TYR A 1 94 ? 13.060 5.228 -7.694 1.00 87.88 94 TYR A CA 1
ATOM 714 C C . TYR A 1 94 ? 12.355 5.853 -8.898 1.00 87.88 94 TYR A C 1
ATOM 716 O O . TYR A 1 94 ? 11.635 6.842 -8.776 1.00 87.88 94 TYR A O 1
ATOM 724 N N . GLY A 1 95 ? 12.541 5.241 -10.066 1.00 87.88 95 GLY A N 1
ATOM 725 C CA . GLY A 1 95 ? 12.025 5.729 -11.341 1.00 87.88 95 GLY A CA 1
ATOM 726 C C . GLY A 1 95 ? 13.017 6.564 -12.140 1.00 87.88 95 GLY A C 1
ATOM 727 O O . GLY A 1 95 ? 12.845 6.674 -13.354 1.00 87.88 95 GLY A O 1
ATOM 728 N N . GLU A 1 96 ? 14.083 7.089 -11.529 1.00 90.50 96 GLU A N 1
ATOM 729 C CA . GLU A 1 96 ? 15.059 7.930 -12.233 1.00 90.50 96 GLU A CA 1
ATOM 730 C C . GLU A 1 96 ? 15.776 7.169 -13.353 1.00 90.50 96 GLU A C 1
ATOM 732 O O . GLU A 1 96 ? 15.914 7.688 -14.463 1.00 90.50 96 GLU A O 1
ATOM 737 N N . ALA A 1 97 ? 16.174 5.916 -13.100 1.00 90.12 97 ALA A N 1
ATOM 738 C CA . ALA A 1 97 ? 16.836 5.075 -14.098 1.00 90.12 97 ALA A CA 1
ATOM 739 C C . ALA A 1 97 ? 15.905 4.715 -15.270 1.00 90.12 97 ALA A C 1
ATOM 741 O O . ALA A 1 97 ? 16.376 4.487 -16.384 1.00 90.12 97 ALA A O 1
ATOM 742 N N . SER A 1 98 ? 14.592 4.720 -15.033 1.00 89.19 98 SER A N 1
ATOM 743 C CA . SER A 1 98 ? 13.540 4.534 -16.040 1.00 89.19 98 S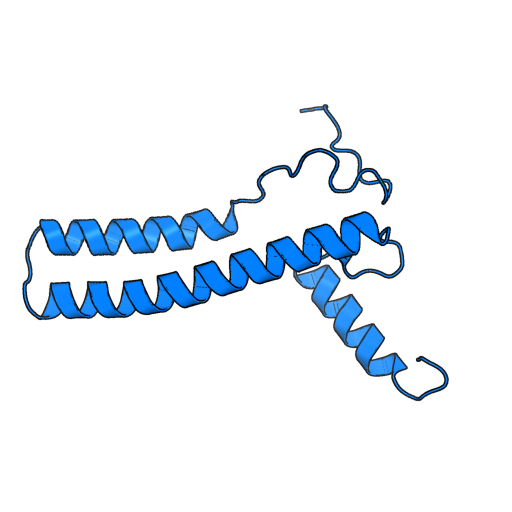ER A CA 1
ATOM 744 C C . SER A 1 98 ? 13.026 5.853 -16.638 1.00 89.19 98 SER A C 1
ATOM 746 O O . SER A 1 98 ? 11.992 5.863 -17.305 1.00 89.19 98 SER A O 1
ATOM 748 N N . GLY A 1 99 ? 13.695 6.986 -16.385 1.00 88.50 99 GLY A N 1
ATOM 749 C CA . GLY A 1 99 ? 13.308 8.302 -16.912 1.00 88.50 99 GLY A CA 1
ATOM 750 C C . GLY A 1 99 ? 12.036 8.894 -16.293 1.00 88.50 99 GLY A C 1
ATOM 751 O O . GLY A 1 99 ? 11.512 9.891 -16.790 1.00 88.50 99 GLY A O 1
ATOM 752 N N . ARG A 1 100 ? 11.536 8.303 -15.205 1.00 82.19 100 ARG A N 1
ATOM 753 C CA . ARG A 1 100 ? 10.420 8.803 -14.400 1.00 82.19 100 ARG A CA 1
ATOM 754 C C . ARG A 1 100 ? 10.995 9.683 -13.297 1.00 82.19 100 ARG A C 1
ATOM 756 O O . ARG A 1 100 ? 11.140 9.257 -12.158 1.00 82.19 100 ARG A O 1
ATOM 763 N N . THR A 1 101 ? 11.376 10.909 -13.637 1.00 69.19 101 THR A N 1
ATOM 764 C CA . THR A 1 101 ? 11.716 11.896 -12.611 1.00 69.19 101 THR A CA 1
ATOM 765 C C . THR A 1 101 ? 10.442 12.317 -11.883 1.00 69.19 101 THR A C 1
ATOM 767 O O . THR A 1 101 ? 9.416 12.599 -12.509 1.00 69.19 101 THR A O 1
ATOM 770 N N . VAL A 1 102 ? 10.490 12.378 -10.549 1.00 57.34 102 VAL A N 1
ATOM 771 C CA . VAL A 1 102 ? 9.495 13.136 -9.782 1.00 57.34 102 VAL A CA 1
ATOM 772 C C . VAL A 1 102 ? 9.597 14.571 -10.283 1.00 57.34 102 VAL A C 1
ATOM 774 O O . VAL A 1 102 ? 10.631 15.210 -10.114 1.00 57.34 102 VAL A O 1
ATOM 777 N N . ASN A 1 103 ? 8.568 15.073 -10.960 1.00 44.44 103 ASN A N 1
ATOM 778 C CA . ASN A 1 103 ? 8.541 16.469 -11.374 1.00 44.44 103 ASN A CA 1
ATOM 779 C C . ASN A 1 103 ? 8.417 17.329 -10.100 1.00 44.44 103 ASN A C 1
ATOM 781 O O . ASN A 1 103 ? 7.396 17.213 -9.421 1.00 44.44 103 ASN A O 1
ATOM 785 N N . PRO A 1 104 ? 9.394 18.181 -9.732 1.00 41.56 104 PRO A N 1
ATOM 786 C CA . PRO A 1 104 ? 9.327 18.983 -8.509 1.00 41.56 104 PRO A CA 1
ATOM 787 C C . PRO A 1 104 ? 8.456 20.240 -8.696 1.00 41.56 104 PRO A C 1
ATOM 789 O O . PRO A 1 104 ? 8.801 21.319 -8.222 1.00 41.56 104 PRO A O 1
ATOM 792 N N . ALA A 1 105 ? 7.341 20.129 -9.421 1.00 37.94 105 ALA A N 1
ATOM 793 C CA . ALA A 1 105 ? 6.454 21.245 -9.724 1.00 37.94 105 ALA A CA 1
ATOM 794 C C . ALA A 1 105 ? 5.013 20.917 -9.316 1.00 37.94 105 ALA A C 1
ATOM 796 O O . ALA A 1 105 ? 4.284 20.235 -10.039 1.00 37.94 105 ALA A O 1
ATOM 797 N N . GLY A 1 106 ? 4.641 21.449 -8.152 1.00 37.91 106 GLY A N 1
ATOM 798 C CA . GLY A 1 106 ? 3.301 21.506 -7.576 1.00 37.91 106 GLY A CA 1
ATOM 799 C C . GLY A 1 106 ? 3.341 22.323 -6.298 1.00 37.91 106 GLY A C 1
ATOM 800 O O . GLY A 1 106 ? 3.584 21.703 -5.243 1.00 37.91 106 GLY A O 1
#

Sequence (106 aa):
LIQTGMGAVLDALDTQARHHDCWFAGADAADADARTGLMQLVVMNRKLVTLEKELKRAEMRLAEDPTEENLNHLNEVRDQLNSMAGAEAMIDGYGEASGRTVNPAG

Secondary structure (DSSP, 8-state):
-GGGTTHHHHHHHHHHHHHTT-GGGSTTS-HHHHHHHHHHHHHHHHHHHHHHHHHHHHHHHHHHS--HHHHHHHHHHHHHHHHHTT-----TTTTTTTT-------

Foldseek 3Di:
DVVVVCVVVLVVVVVVCVVVVVCLSDPLHDPVLVVVSVVVVVVLVVVLVVLVVQLVVLVVVCVVPVDPVSVVSNVVSVVVNVCSVVPPPPPPCRCVVSVPDPDPDD

Radius of gyration: 19.26 Å; chains: 1; bounding box: 34×41×56 Å